Protein AF-X1BVB8-F1 (afdb_monomer_lite)

InterPro domains:
  IPR007484 Peptidase M28 [PF04389] (2-59)
  IPR045175 Peptidase M28 family [PTHR12147] (2-57)

Radius of gyration: 13.83 Å; chains: 1; bounding box: 24×27×37 Å

pLDDT: mean 87.67, std 13.31, range [43.97, 98.5]

Sequence (72 aa):
PQEIVIIGAHYDSATGSPGGNDNGSGVSAVLELSHLCLKSDTGRTIKFIAFVNEEPPFYLSGNSAQLYRYQI

Structure (mmCIF, N/CA/C/O backbone):
data_AF-X1BVB8-F1
#
_entry.id   AF-X1BVB8-F1
#
loop_
_atom_site.group_PDB
_atom_site.id
_atom_site.type_symbol
_atom_site.label_atom_id
_atom_site.label_alt_id
_atom_site.label_comp_id
_atom_site.label_asym_id
_atom_site.label_entity_id
_atom_site.label_seq_id
_atom_site.pdbx_PDB_ins_code
_atom_site.Cartn_x
_atom_site.Cartn_y
_atom_site.Cartn_z
_atom_site.occupancy
_atom_site.B_iso_or_equiv
_atom_site.auth_seq_id
_atom_site.auth_comp_id
_atom_site.auth_asym_id
_atom_site.auth_atom_id
_atom_site.pdbx_PDB_model_num
ATOM 1 N N . PRO A 1 1 ? -8.995 12.345 16.730 1.00 65.06 1 PRO A N 1
ATOM 2 C CA . PRO A 1 1 ? -7.686 12.028 17.355 1.00 65.06 1 PRO A CA 1
ATOM 3 C C . PRO A 1 1 ? -6.607 12.982 16.829 1.00 65.06 1 PRO A C 1
ATOM 5 O O . PRO A 1 1 ? -6.700 13.377 15.671 1.00 65.06 1 PRO A O 1
ATOM 8 N N . GLN A 1 2 ? -5.644 13.384 17.663 1.00 80.69 2 GLN A N 1
ATOM 9 C CA . GLN A 1 2 ? -4.576 14.329 17.294 1.00 80.69 2 GLN A CA 1
ATOM 10 C C . GLN A 1 2 ? -3.461 13.678 16.458 1.00 80.69 2 GLN A C 1
ATOM 12 O O . GLN A 1 2 ? -2.756 14.375 15.736 1.00 80.69 2 GLN A O 1
ATOM 17 N N . GLU A 1 3 ? -3.327 12.351 16.524 1.00 88.31 3 GLU A N 1
ATOM 18 C CA . GLU A 1 3 ? -2.310 11.583 15.804 1.00 88.31 3 GLU A CA 1
ATOM 19 C C . GLU A 1 3 ? -2.945 10.720 14.706 1.00 88.31 3 GLU A C 1
ATOM 21 O O . GLU A 1 3 ? -3.971 10.062 14.923 1.00 88.31 3 GLU A O 1
ATOM 26 N N . ILE A 1 4 ? -2.308 10.715 13.533 1.00 91.75 4 ILE A N 1
ATOM 27 C CA . ILE A 1 4 ? -2.663 9.878 12.386 1.00 91.75 4 ILE A CA 1
ATOM 28 C C . ILE A 1 4 ? -1.500 8.926 12.116 1.00 91.75 4 ILE A C 1
ATOM 30 O O . ILE A 1 4 ? -0.364 9.365 11.947 1.00 91.75 4 ILE A O 1
ATOM 34 N N . VAL A 1 5 ? -1.794 7.631 12.042 1.00 92.88 5 VAL A N 1
ATOM 35 C CA . VAL A 1 5 ? -0.849 6.601 11.598 1.00 92.88 5 VAL A CA 1
ATOM 36 C C . VAL A 1 5 ? -1.184 6.240 10.157 1.00 92.88 5 VAL A C 1
ATOM 38 O O . VAL A 1 5 ? -2.330 5.915 9.852 1.00 92.88 5 VAL A O 1
ATOM 41 N N . ILE A 1 6 ? -0.196 6.297 9.268 1.00 94.44 6 ILE A N 1
ATOM 42 C CA . ILE A 1 6 ? -0.345 5.846 7.882 1.00 94.44 6 ILE A CA 1
ATOM 43 C C . ILE A 1 6 ? 0.314 4.478 7.750 1.00 94.44 6 ILE A C 1
ATOM 45 O O . ILE A 1 6 ? 1.473 4.304 8.121 1.00 94.44 6 ILE A O 1
ATOM 49 N N . ILE A 1 7 ? -0.432 3.526 7.201 1.00 95.56 7 ILE A N 1
ATOM 50 C CA . ILE A 1 7 ? 0.074 2.225 6.769 1.00 95.56 7 ILE A CA 1
ATOM 51 C C . ILE A 1 7 ? -0.152 2.170 5.263 1.00 95.56 7 ILE A C 1
ATOM 53 O O . ILE A 1 7 ? -1.280 2.348 4.804 1.00 95.56 7 ILE A O 1
ATOM 57 N N . GLY A 1 8 ? 0.900 1.957 4.480 1.00 95.94 8 GLY A N 1
ATOM 58 C CA . GLY A 1 8 ? 0.751 1.955 3.034 1.00 95.94 8 GLY A CA 1
ATOM 59 C C . GLY A 1 8 ? 1.806 1.165 2.288 1.00 95.94 8 GLY A C 1
ATOM 60 O O . GLY A 1 8 ? 2.852 0.818 2.831 1.00 95.94 8 GLY A O 1
ATOM 61 N N . ALA A 1 9 ? 1.476 0.896 1.033 1.00 97.06 9 ALA A N 1
ATOM 62 C CA . ALA A 1 9 ? 2.285 0.214 0.031 1.00 97.06 9 ALA A CA 1
ATOM 63 C C . ALA A 1 9 ? 1.961 0.830 -1.335 1.00 97.06 9 ALA A C 1
ATOM 65 O O . ALA A 1 9 ? 0.901 1.441 -1.479 1.00 97.06 9 ALA A O 1
ATOM 66 N N . HIS A 1 10 ? 2.834 0.702 -2.330 1.00 96.00 10 HIS A N 1
ATOM 67 C CA . HIS A 1 10 ? 2.491 1.112 -3.695 1.00 96.00 10 HIS A CA 1
ATOM 68 C C . HIS A 1 10 ? 1.907 -0.060 -4.480 1.00 96.00 10 HIS A C 1
ATOM 70 O O . HIS A 1 10 ? 2.226 -1.213 -4.200 1.00 96.00 10 HIS A O 1
ATOM 76 N N . TYR A 1 11 ? 1.007 0.233 -5.416 1.00 95.69 11 TYR A N 1
ATOM 77 C CA . TYR A 1 11 ? 0.332 -0.802 -6.205 1.00 95.69 11 TYR A CA 1
ATOM 78 C C . TYR A 1 11 ? 0.839 -0.901 -7.648 1.00 95.69 11 TYR A C 1
ATOM 80 O O . TYR A 1 11 ? 0.451 -1.831 -8.355 1.00 95.69 11 TYR A O 1
ATOM 88 N N . ASP A 1 12 ? 1.656 0.050 -8.104 1.00 94.69 12 ASP A N 1
ATOM 89 C CA . ASP A 1 12 ? 2.340 -0.028 -9.391 1.00 94.69 12 ASP A CA 1
ATOM 90 C C . ASP A 1 12 ? 3.561 -0.955 -9.329 1.00 94.69 12 ASP A C 1
ATOM 92 O O . ASP A 1 12 ? 4.077 -1.246 -8.252 1.00 94.69 12 ASP A O 1
ATOM 96 N N . SER A 1 13 ? 3.993 -1.433 -10.498 1.00 95.56 13 SER A N 1
ATOM 97 C CA . SER A 1 13 ? 5.120 -2.354 -10.663 1.00 95.56 13 SER A CA 1
ATOM 98 C C . SER A 1 13 ? 5.967 -1.968 -11.873 1.00 95.56 13 SER A C 1
ATOM 100 O O . SER A 1 13 ? 5.428 -1.507 -12.887 1.00 95.56 13 SER A O 1
ATOM 102 N N . ALA A 1 14 ? 7.267 -2.252 -11.828 1.00 93.88 14 ALA A N 1
ATOM 103 C CA . ALA A 1 14 ? 8.163 -2.057 -12.961 1.00 93.88 14 ALA A CA 1
ATOM 104 C C . ALA A 1 14 ? 7.711 -2.810 -14.230 1.00 93.88 14 ALA A C 1
ATOM 106 O O . ALA A 1 14 ? 7.126 -3.897 -14.190 1.00 93.88 14 ALA A O 1
ATOM 107 N N . THR A 1 15 ? 8.054 -2.261 -15.398 1.00 93.19 15 THR A N 1
ATOM 108 C CA . THR A 1 15 ? 7.780 -2.913 -16.690 1.00 93.19 15 THR A CA 1
ATOM 109 C C . THR A 1 15 ? 8.484 -4.269 -16.774 1.00 93.19 15 THR A C 1
ATOM 111 O O . THR A 1 15 ? 9.688 -4.369 -16.555 1.00 93.19 15 THR A O 1
ATOM 114 N N . GLY A 1 16 ? 7.737 -5.318 -17.129 1.00 95.69 16 GLY A N 1
ATOM 115 C CA . GLY A 1 16 ? 8.254 -6.689 -17.199 1.00 95.69 16 GLY A CA 1
ATOM 116 C C . GLY A 1 16 ? 8.253 -7.435 -15.860 1.00 95.69 16 GLY A C 1
ATOM 117 O O . GLY A 1 16 ? 8.566 -8.624 -15.840 1.00 95.69 16 GLY A O 1
ATOM 118 N N . SER A 1 17 ? 7.857 -6.780 -14.764 1.00 96.06 17 SER A N 1
ATOM 119 C CA . SER A 1 17 ? 7.621 -7.422 -13.472 1.00 96.06 17 SER A CA 1
ATOM 120 C C . SER A 1 17 ? 6.134 -7.751 -13.301 1.00 96.06 17 SER A C 1
ATOM 122 O O . SER A 1 17 ? 5.289 -6.900 -13.569 1.00 96.06 17 SER A O 1
ATOM 124 N N . PRO A 1 18 ? 5.778 -8.953 -12.813 1.00 96.44 18 PRO A N 1
ATOM 125 C CA . PRO A 1 18 ? 4.411 -9.249 -12.389 1.00 96.44 18 PRO A CA 1
ATOM 126 C C . PRO A 1 18 ? 4.022 -8.554 -11.071 1.00 96.44 18 PRO A C 1
ATOM 128 O O . PRO A 1 18 ? 2.877 -8.673 -10.648 1.00 96.44 18 PRO A O 1
ATOM 131 N N . GLY A 1 19 ? 4.958 -7.882 -10.388 1.00 97.56 19 GLY A N 1
ATOM 132 C CA . GLY A 1 19 ? 4.668 -7.049 -9.216 1.00 97.56 19 GLY A CA 1
ATOM 133 C C . GLY A 1 19 ? 4.301 -7.803 -7.932 1.00 97.56 19 GLY A C 1
ATOM 134 O O . GLY A 1 19 ? 3.768 -7.219 -6.995 1.00 97.56 19 GLY A O 1
ATOM 135 N N . GLY A 1 20 ? 4.549 -9.117 -7.870 1.00 97.81 20 GLY A N 1
ATOM 136 C CA . GLY A 1 20 ? 4.072 -9.962 -6.770 1.00 97.81 20 GLY A CA 1
ATOM 137 C C . GLY A 1 20 ? 4.637 -9.572 -5.401 1.00 97.81 20 GLY A C 1
ATOM 138 O O . GLY A 1 20 ? 3.877 -9.368 -4.461 1.00 97.81 20 GLY A O 1
ATOM 139 N N . ASN A 1 21 ? 5.963 -9.457 -5.285 1.00 97.44 21 ASN A N 1
ATOM 140 C CA . ASN A 1 21 ? 6.609 -9.027 -4.039 1.00 97.44 21 ASN A CA 1
ATOM 141 C C . ASN A 1 21 ? 6.958 -7.534 -4.018 1.00 97.44 21 ASN A C 1
ATOM 143 O O . ASN A 1 21 ? 7.094 -6.973 -2.941 1.00 97.44 21 ASN A O 1
ATOM 147 N N . ASP A 1 22 ? 7.091 -6.916 -5.190 1.00 96.44 22 ASP A N 1
ATOM 148 C CA . ASP A 1 22 ? 7.348 -5.486 -5.352 1.00 96.44 22 ASP A CA 1
ATOM 149 C C . ASP A 1 22 ? 6.211 -4.873 -6.187 1.00 96.44 22 ASP A C 1
ATOM 151 O O . ASP A 1 22 ? 6.238 -4.933 -7.414 1.00 96.44 22 ASP A O 1
ATOM 155 N N . ASN A 1 23 ? 5.102 -4.452 -5.570 1.00 96.75 23 ASN A N 1
ATOM 156 C CA . ASN A 1 23 ? 4.834 -4.483 -4.120 1.00 96.75 23 ASN A CA 1
ATOM 157 C C . ASN A 1 23 ? 3.433 -5.008 -3.766 1.00 96.75 23 ASN A C 1
ATOM 159 O O . ASN A 1 23 ? 2.790 -4.598 -2.794 1.00 96.75 23 ASN A O 1
ATOM 163 N N . GLY A 1 24 ? 2.957 -5.984 -4.546 1.00 98.12 24 GLY A N 1
ATOM 164 C CA . GLY A 1 24 ? 1.688 -6.676 -4.312 1.00 98.12 24 GLY A CA 1
ATOM 165 C C . GLY A 1 24 ? 1.594 -7.342 -2.934 1.00 98.12 24 GLY A C 1
ATOM 166 O O . GLY A 1 24 ? 0.513 -7.383 -2.340 1.00 98.12 24 GLY A O 1
ATOM 167 N N . SER A 1 25 ? 2.715 -7.805 -2.374 1.00 98.50 25 SER A N 1
ATOM 168 C CA . SER A 1 25 ? 2.785 -8.336 -1.008 1.00 98.50 25 SER A CA 1
ATOM 169 C C . SER A 1 25 ? 2.507 -7.248 0.035 1.00 98.50 25 SER A C 1
ATOM 171 O O . SER A 1 25 ? 1.714 -7.475 0.952 1.00 98.50 25 SER A O 1
ATOM 173 N N . GLY A 1 26 ? 3.057 -6.043 -0.140 1.00 98.25 26 GLY A N 1
ATOM 174 C CA . GLY A 1 26 ? 2.755 -4.883 0.696 1.00 98.25 26 GLY A CA 1
ATOM 175 C C . GLY A 1 26 ? 1.289 -4.467 0.604 1.00 98.25 26 GLY A C 1
ATOM 176 O O . GLY A 1 26 ? 0.645 -4.266 1.634 1.00 98.25 26 GLY A O 1
ATOM 177 N N . VAL A 1 27 ? 0.719 -4.410 -0.605 1.00 98.19 27 VAL A N 1
ATOM 178 C CA . VAL A 1 27 ? -0.717 -4.116 -0.797 1.00 98.19 27 VAL A CA 1
ATOM 179 C C . VAL A 1 27 ? -1.591 -5.163 -0.105 1.00 98.19 27 VAL A C 1
ATOM 181 O O . VAL A 1 27 ? -2.560 -4.812 0.569 1.00 98.19 27 VAL A O 1
ATOM 184 N N . SER A 1 28 ? -1.220 -6.441 -0.201 1.00 98.50 28 SER A N 1
ATOM 185 C CA . SER A 1 28 ? -1.926 -7.529 0.486 1.00 98.50 28 SER A CA 1
ATOM 186 C C . SER A 1 28 ? -1.902 -7.343 2.007 1.00 98.50 28 SER A C 1
ATOM 188 O O . SER A 1 28 ? -2.935 -7.489 2.661 1.00 98.50 28 SER A O 1
ATOM 190 N N . ALA A 1 29 ? -0.758 -6.946 2.573 1.00 98.44 29 ALA A N 1
ATOM 191 C CA . ALA A 1 29 ? -0.638 -6.647 3.998 1.00 98.44 29 ALA A CA 1
ATOM 192 C C . ALA A 1 29 ? -1.470 -5.421 4.417 1.00 98.44 29 ALA A C 1
ATOM 194 O O . ALA A 1 29 ? -2.115 -5.457 5.463 1.00 98.44 29 ALA A O 1
ATOM 195 N N . VAL A 1 30 ? -1.506 -4.355 3.607 1.00 98.25 30 VAL A N 1
ATOM 196 C CA . VAL A 1 30 ? -2.340 -3.165 3.867 1.00 98.25 30 VAL A CA 1
ATOM 197 C C . VAL A 1 30 ? -3.820 -3.546 3.946 1.00 98.25 30 VAL A C 1
ATOM 199 O O . VAL A 1 30 ? -4.507 -3.138 4.884 1.00 98.25 30 VAL A O 1
ATOM 202 N N . LEU A 1 31 ? -4.306 -4.348 2.994 1.00 98.12 31 LEU A N 1
ATOM 203 C CA . LEU A 1 31 ? -5.696 -4.804 2.967 1.00 98.12 31 LEU A CA 1
ATOM 204 C C . LEU A 1 31 ? -6.026 -5.683 4.176 1.00 98.12 31 LEU A C 1
ATOM 206 O O . LEU A 1 31 ? -7.025 -5.430 4.851 1.00 98.12 31 LEU A O 1
ATOM 210 N N . GLU A 1 32 ? -5.175 -6.654 4.504 1.00 98.12 32 GLU A N 1
ATOM 211 C CA . GLU A 1 32 ? -5.409 -7.535 5.651 1.00 98.12 32 GLU A CA 1
ATOM 212 C C . GLU A 1 32 ? -5.388 -6.772 6.982 1.00 98.12 32 GLU A C 1
ATOM 214 O O . GLU A 1 32 ? -6.294 -6.916 7.803 1.00 98.12 32 GLU A O 1
ATOM 219 N N . LEU A 1 33 ? -4.417 -5.878 7.185 1.00 96.75 33 LEU A N 1
ATOM 220 C CA . LEU A 1 33 ? -4.372 -5.045 8.388 1.00 96.75 33 LEU A CA 1
ATOM 221 C C . LEU A 1 33 ? -5.604 -4.141 8.493 1.00 96.75 33 LEU A C 1
ATOM 223 O O . LEU A 1 33 ? -6.152 -3.990 9.585 1.00 96.75 33 LEU A O 1
ATOM 227 N N . SER A 1 34 ? -6.085 -3.590 7.373 1.00 96.00 34 SER A N 1
ATOM 228 C CA . SER A 1 34 ? -7.321 -2.801 7.364 1.00 96.00 34 SER A CA 1
ATOM 229 C C . SER A 1 34 ? -8.527 -3.624 7.815 1.00 96.00 34 SER A C 1
ATOM 231 O O . SER A 1 34 ? -9.327 -3.144 8.618 1.00 96.00 34 SER A O 1
ATOM 233 N N . HIS A 1 35 ? -8.617 -4.886 7.381 1.00 95.69 35 HIS A N 1
ATOM 234 C CA . HIS A 1 35 ? -9.682 -5.798 7.779 1.00 95.69 35 HIS A CA 1
ATOM 235 C C . HIS A 1 35 ? -9.613 -6.130 9.275 1.00 95.69 35 HIS A C 1
ATOM 237 O O . HIS A 1 35 ? -10.630 -6.079 9.972 1.00 95.69 35 HIS A O 1
ATOM 243 N N . LEU A 1 36 ? -8.418 -6.428 9.789 1.00 95.06 36 LEU A N 1
ATOM 244 C CA . LEU A 1 36 ? -8.207 -6.739 11.204 1.00 95.06 36 LEU A CA 1
ATOM 245 C C . LEU A 1 36 ? -8.499 -5.535 12.108 1.00 95.06 36 LEU A C 1
ATOM 247 O O . LEU A 1 36 ? -9.099 -5.691 13.173 1.00 95.06 36 LEU A O 1
ATOM 251 N N . CYS A 1 37 ? -8.137 -4.324 11.678 1.00 94.31 37 CYS A N 1
ATOM 252 C CA . CYS A 1 37 ? -8.377 -3.103 12.444 1.00 94.31 37 CYS A CA 1
ATOM 253 C C . CYS A 1 37 ? -9.860 -2.727 12.569 1.00 94.31 37 CYS A C 1
ATOM 255 O O . CYS A 1 37 ? -10.201 -2.021 13.512 1.00 94.31 37 CYS A O 1
ATOM 257 N N . LEU A 1 38 ? -10.759 -3.238 11.716 1.00 89.94 38 LEU A N 1
ATOM 258 C CA . LEU A 1 38 ? -12.211 -3.046 11.889 1.00 89.94 38 LEU A CA 1
ATOM 259 C C . LEU A 1 38 ? -12.737 -3.615 13.215 1.00 89.94 38 LEU A C 1
ATOM 261 O O . LEU A 1 38 ? -13.793 -3.201 13.687 1.00 89.94 38 LEU A O 1
ATOM 265 N N . LYS A 1 39 ? -12.025 -4.583 13.801 1.00 89.69 39 LYS A N 1
ATOM 266 C CA . LYS A 1 39 ? -12.416 -5.274 15.038 1.00 89.69 39 LYS A CA 1
ATOM 267 C C . LYS A 1 39 ? -11.658 -4.772 16.271 1.00 89.69 39 LYS A C 1
ATOM 269 O O . LYS A 1 39 ? -11.814 -5.351 17.343 1.00 89.69 39 LYS A O 1
ATOM 274 N N . SER A 1 40 ? -10.853 -3.719 16.129 1.00 86.50 40 SER A N 1
ATOM 275 C CA . SER A 1 40 ? -9.937 -3.239 17.166 1.00 86.50 40 SER A CA 1
ATOM 276 C C . SER A 1 40 ? -10.179 -1.766 17.473 1.00 86.50 40 SER A C 1
ATOM 278 O O . SER A 1 40 ? 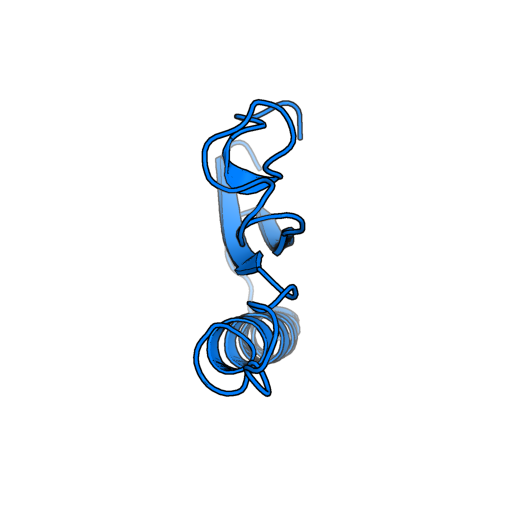-10.255 -0.945 16.562 1.00 86.50 40 SER A O 1
ATOM 280 N N . ASP A 1 41 ? -10.221 -1.406 18.757 1.00 87.88 41 ASP A N 1
ATOM 281 C CA . ASP A 1 41 ? -10.075 -0.007 19.160 1.00 87.88 41 ASP A CA 1
ATOM 282 C C . ASP A 1 41 ? -8.585 0.339 19.186 1.00 87.88 41 ASP A C 1
ATOM 284 O O . ASP A 1 41 ? -7.815 -0.157 20.008 1.00 87.88 41 ASP A O 1
ATOM 288 N N . THR A 1 42 ? -8.162 1.142 18.218 1.00 86.94 42 THR A N 1
ATOM 289 C CA . THR A 1 42 ? -6.748 1.465 18.004 1.00 86.94 42 THR A CA 1
ATOM 290 C C . THR A 1 42 ? -6.312 2.714 18.769 1.00 86.94 42 THR A C 1
ATOM 292 O O . THR A 1 42 ? -5.123 3.038 18.776 1.00 86.94 42 THR A O 1
ATOM 295 N N . GLY A 1 43 ? -7.247 3.452 19.383 1.00 90.62 43 GLY A N 1
ATOM 296 C CA . GLY A 1 43 ? -6.972 4.716 20.078 1.00 90.62 43 GLY A CA 1
ATOM 297 C C . GLY A 1 43 ? -6.420 5.842 19.187 1.00 90.62 43 GLY A C 1
ATOM 298 O O . GLY A 1 43 ? -6.094 6.920 19.686 1.00 90.62 43 GLY A O 1
ATOM 299 N N . ARG A 1 44 ? -6.298 5.623 17.871 1.00 90.25 44 ARG A N 1
ATOM 300 C CA . ARG A 1 44 ? -5.700 6.543 16.893 1.00 90.25 44 ARG A CA 1
ATOM 301 C C . ARG A 1 44 ? -6.451 6.481 15.568 1.00 90.25 44 ARG A C 1
ATOM 303 O O . ARG A 1 44 ? -7.119 5.501 15.261 1.00 90.25 44 ARG A O 1
ATOM 310 N N . THR A 1 45 ? -6.319 7.519 14.746 1.00 92.06 45 THR A N 1
ATOM 311 C CA . THR A 1 45 ? -6.782 7.429 13.356 1.00 92.06 45 THR A CA 1
ATOM 312 C C . THR A 1 45 ? -5.739 6.663 12.550 1.00 92.06 45 THR A C 1
ATOM 314 O O . THR A 1 45 ? -4.593 7.103 12.475 1.00 92.06 45 THR A O 1
ATOM 317 N N . ILE A 1 46 ? -6.128 5.556 11.915 1.00 94.06 46 ILE A N 1
ATOM 318 C CA . ILE A 1 46 ? -5.266 4.831 10.973 1.00 94.06 46 ILE A CA 1
ATOM 319 C C . ILE A 1 46 ? -5.767 5.070 9.547 1.00 94.06 46 ILE A C 1
ATOM 321 O O . ILE A 1 46 ? -6.948 4.872 9.262 1.00 94.06 46 ILE A O 1
ATOM 325 N N . LYS A 1 47 ? -4.874 5.500 8.652 1.00 94.12 47 LYS A N 1
ATOM 326 C CA . LYS A 1 47 ? -5.129 5.617 7.212 1.00 94.12 47 LYS A CA 1
ATOM 327 C C . LYS A 1 47 ? -4.373 4.510 6.480 1.00 94.12 47 LYS A C 1
ATOM 329 O O . LYS A 1 47 ? -3.145 4.474 6.513 1.00 94.12 47 LYS A O 1
ATOM 334 N N . PHE A 1 48 ? -5.117 3.639 5.809 1.00 96.12 48 PHE A N 1
ATOM 335 C CA . PHE A 1 48 ? -4.578 2.610 4.924 1.00 96.12 48 PHE A CA 1
ATOM 336 C C . PHE A 1 48 ? -4.527 3.167 3.500 1.00 96.12 48 PHE A C 1
ATOM 338 O O . PHE A 1 48 ? -5.566 3.569 2.976 1.00 96.12 48 PHE A O 1
ATOM 345 N N . ILE A 1 49 ? -3.337 3.258 2.897 1.00 95.62 49 ILE A N 1
ATOM 346 C CA . ILE A 1 49 ? -3.137 3.953 1.614 1.00 95.62 49 ILE A CA 1
ATOM 347 C C . ILE A 1 49 ? -2.378 3.065 0.626 1.00 95.62 49 ILE A C 1
ATOM 349 O O . ILE A 1 49 ? -1.290 2.578 0.927 1.00 95.62 49 ILE A O 1
ATOM 353 N N . ALA A 1 50 ? -2.938 2.907 -0.574 1.00 95.69 50 ALA A N 1
ATOM 354 C CA . ALA A 1 50 ? -2.233 2.365 -1.729 1.00 95.69 50 ALA A CA 1
ATOM 355 C C . ALA A 1 50 ? -1.675 3.527 -2.572 1.00 95.69 50 ALA A C 1
ATOM 357 O O . ALA A 1 50 ? -2.438 4.311 -3.139 1.00 95.69 50 ALA A O 1
ATOM 358 N N . PHE A 1 51 ? -0.353 3.669 -2.615 1.00 94.38 51 PHE A N 1
ATOM 359 C CA . PHE A 1 51 ? 0.348 4.733 -3.335 1.00 94.38 51 PHE A CA 1
ATOM 360 C C . PHE A 1 51 ? 0.543 4.380 -4.816 1.00 94.38 51 PHE A C 1
ATOM 362 O O . PHE A 1 51 ? 0.621 3.211 -5.180 1.00 94.38 51 PHE A O 1
ATOM 369 N N . VAL A 1 52 ? 0.620 5.401 -5.667 1.00 91.38 52 VAL A N 1
ATOM 370 C CA . VAL A 1 52 ? 0.876 5.271 -7.110 1.00 91.38 52 VAL A CA 1
ATOM 371 C C . VAL A 1 52 ? 2.255 5.837 -7.460 1.00 91.38 52 VAL A C 1
ATOM 373 O O . VAL A 1 52 ? 2.770 6.688 -6.729 1.00 91.38 52 VAL A O 1
ATOM 376 N N . ASN A 1 53 ? 2.805 5.457 -8.614 1.00 91.94 53 ASN A N 1
ATOM 377 C CA . ASN A 1 53 ? 4.018 6.047 -9.186 1.00 91.94 53 ASN A CA 1
ATOM 378 C C . ASN A 1 53 ? 5.243 5.916 -8.267 1.00 91.94 53 ASN A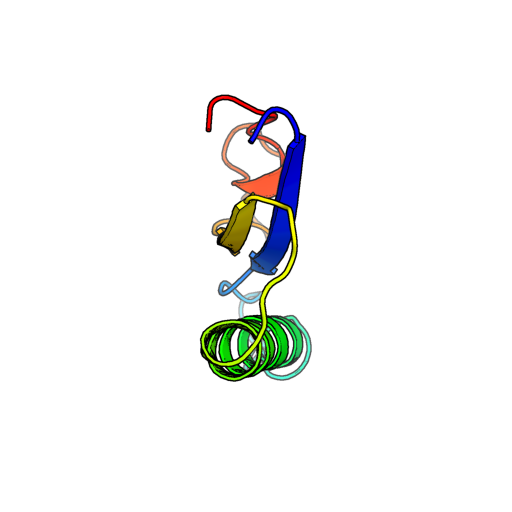 C 1
ATOM 380 O O . ASN A 1 53 ? 6.024 6.864 -8.117 1.00 91.94 53 ASN A O 1
ATOM 384 N N . GLU A 1 54 ? 5.390 4.780 -7.594 1.00 90.88 54 GLU A N 1
ATOM 385 C CA . GLU A 1 54 ? 6.668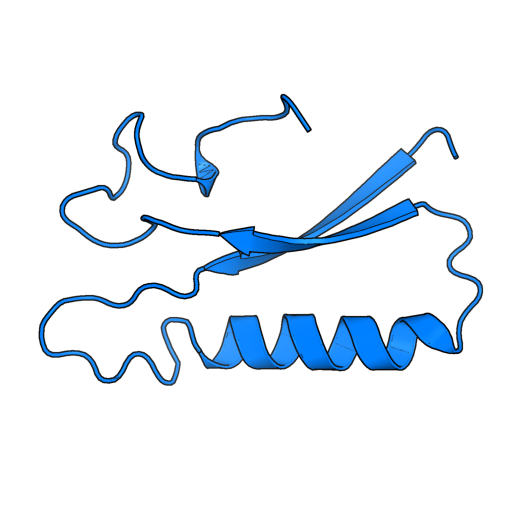 4.453 -6.970 1.00 90.88 54 GLU A CA 1
ATOM 386 C C . GLU A 1 54 ? 7.689 4.124 -8.058 1.00 90.88 54 GLU A C 1
ATOM 388 O O . GLU A 1 54 ? 8.762 4.711 -8.069 1.00 90.88 54 GLU A O 1
ATOM 393 N N . GLU A 1 55 ? 7.307 3.332 -9.052 1.00 90.56 55 GLU A N 1
ATOM 394 C CA . GLU A 1 55 ? 8.237 2.734 -10.000 1.00 90.56 55 GLU A CA 1
ATOM 395 C C . GLU A 1 55 ? 8.682 3.713 -11.110 1.00 90.56 55 GLU A C 1
ATOM 397 O O . GLU A 1 55 ? 8.039 4.744 -11.384 1.00 90.56 55 GLU A O 1
ATOM 402 N N . PRO A 1 56 ? 9.797 3.431 -11.815 1.00 86.75 56 PRO A N 1
ATOM 403 C CA . PRO A 1 56 ? 10.192 4.183 -13.000 1.00 86.75 56 PRO A CA 1
ATOM 404 C C . PRO A 1 56 ? 9.078 4.224 -14.064 1.00 86.75 56 PRO A C 1
ATOM 406 O O . PRO A 1 56 ? 8.390 3.227 -14.288 1.00 86.75 56 PRO A O 1
ATOM 409 N N . PRO A 1 57 ? 8.920 5.351 -14.784 1.00 85.12 57 PRO A N 1
ATOM 410 C CA . PRO A 1 57 ? 9.813 6.515 -14.837 1.00 85.12 57 PRO A CA 1
ATOM 411 C C . PRO A 1 57 ? 9.544 7.581 -13.760 1.00 85.12 57 PRO A C 1
ATOM 413 O O . PRO A 1 57 ? 10.148 8.652 -13.808 1.00 85.12 57 PRO A O 1
ATOM 416 N N . PHE A 1 58 ? 8.626 7.335 -12.823 1.00 80.00 58 PHE A N 1
ATOM 417 C CA . PHE A 1 58 ? 8.188 8.343 -11.854 1.00 80.00 58 PHE A CA 1
ATOM 418 C C . PHE A 1 58 ? 8.928 8.277 -10.517 1.00 80.00 58 PHE A C 1
ATOM 420 O O . PHE A 1 58 ? 8.856 9.251 -9.759 1.00 80.00 58 PHE A O 1
ATOM 427 N N . TYR A 1 59 ? 9.667 7.196 -10.260 1.00 76.44 59 TYR A N 1
ATOM 428 C CA . TYR A 1 59 ? 10.529 7.037 -9.089 1.00 76.44 59 TYR A CA 1
ATOM 429 C C . TYR A 1 59 ? 11.362 8.294 -8.808 1.00 76.44 59 TYR A C 1
ATOM 431 O O . TYR A 1 59 ? 12.034 8.834 -9.689 1.00 76.44 59 TYR A O 1
ATOM 439 N N . LEU A 1 60 ? 11.282 8.781 -7.566 1.00 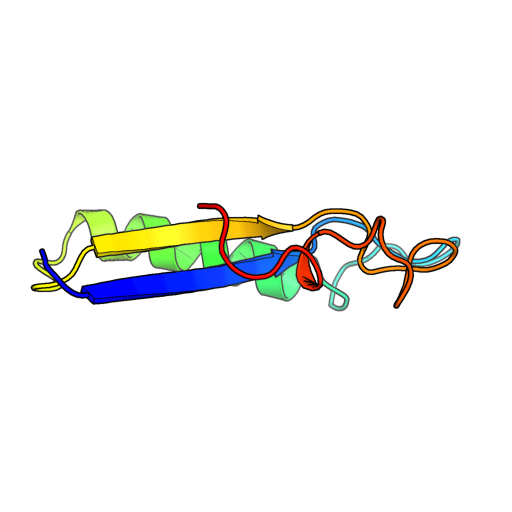70.62 60 LEU A N 1
ATOM 440 C CA . LEU A 1 60 ? 11.946 9.993 -7.062 1.00 70.62 60 LEU A CA 1
ATOM 441 C C . LEU A 1 60 ? 11.642 11.306 -7.812 1.00 70.62 60 LEU A C 1
ATOM 443 O O . LEU A 1 60 ? 12.251 12.339 -7.525 1.00 70.62 60 LEU A O 1
ATOM 447 N N . SER A 1 61 ? 10.683 11.306 -8.738 1.00 75.62 61 SER A N 1
ATOM 448 C CA . SER A 1 61 ? 10.170 12.527 -9.357 1.00 75.62 61 SER A CA 1
ATOM 449 C C . SER A 1 61 ? 9.116 13.187 -8.464 1.00 75.62 61 SER A C 1
ATOM 451 O O . SER A 1 61 ? 8.497 12.540 -7.619 1.00 75.62 61 SER A O 1
ATOM 453 N N . GLY A 1 62 ? 8.818 14.466 -8.707 1.00 74.12 62 GLY A N 1
ATOM 454 C CA . GLY A 1 62 ? 7.707 15.156 -8.037 1.00 74.12 62 GLY A CA 1
ATOM 455 C C . GLY A 1 62 ? 6.323 14.535 -8.283 1.00 74.12 62 GLY A C 1
ATOM 456 O O . GLY A 1 62 ? 5.370 14.962 -7.645 1.00 74.12 62 GLY A O 1
ATOM 457 N N . ASN A 1 63 ? 6.215 13.543 -9.176 1.00 72.56 63 ASN A N 1
ATOM 458 C CA . ASN A 1 63 ? 4.988 12.806 -9.475 1.00 72.56 63 ASN A CA 1
ATOM 459 C C . ASN A 1 63 ? 4.862 11.482 -8.697 1.00 72.56 63 ASN A C 1
ATOM 461 O O . ASN A 1 63 ? 3.863 10.779 -8.873 1.00 72.56 63 ASN A O 1
ATOM 465 N N . SER A 1 64 ? 5.847 11.124 -7.863 1.00 74.25 64 SER A N 1
ATOM 466 C CA . SER A 1 64 ? 5.774 9.929 -7.018 1.00 74.25 64 SER A CA 1
ATOM 467 C C . SER A 1 64 ? 4.867 10.172 -5.815 1.00 74.25 64 SER A C 1
ATOM 469 O O . SER A 1 64 ? 5.140 11.074 -5.018 1.00 74.25 64 SER A O 1
ATOM 471 N N . ALA A 1 65 ? 3.811 9.362 -5.642 1.00 75.06 65 ALA A N 1
ATOM 472 C CA . ALA A 1 65 ? 2.826 9.556 -4.570 1.00 75.06 65 ALA A CA 1
ATOM 473 C C . ALA A 1 65 ? 3.459 9.542 -3.166 1.00 75.06 65 ALA A C 1
ATOM 475 O O . ALA A 1 65 ? 2.982 10.237 -2.271 1.00 75.06 65 ALA A O 1
ATOM 476 N N . GLN A 1 66 ? 4.561 8.807 -2.985 1.00 66.00 66 GLN A N 1
ATOM 477 C CA . GLN A 1 66 ? 5.295 8.741 -1.716 1.00 66.00 66 GLN A CA 1
ATOM 478 C C . GLN A 1 66 ? 6.030 10.047 -1.372 1.00 66.00 66 GLN A C 1
ATOM 480 O O . GLN A 1 66 ? 6.285 10.331 -0.200 1.00 66.00 66 GLN A O 1
ATOM 485 N N . LEU A 1 67 ? 6.363 10.861 -2.381 1.00 61.62 67 LEU A N 1
ATOM 486 C CA . LEU A 1 67 ? 7.022 12.155 -2.203 1.00 61.62 67 LEU A CA 1
ATOM 487 C C . LEU A 1 67 ? 6.046 13.309 -1.966 1.00 61.62 67 LEU A C 1
ATOM 489 O O . LEU A 1 67 ? 6.489 14.364 -1.502 1.00 61.62 67 LEU A O 1
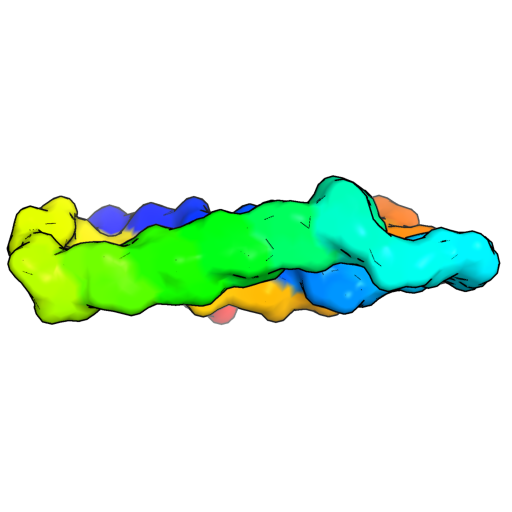ATOM 493 N N . TYR A 1 68 ? 4.738 13.121 -2.190 1.00 60.16 68 TYR A N 1
ATOM 494 C CA . TYR A 1 68 ? 3.712 14.074 -1.753 1.00 60.16 68 TYR A CA 1
ATOM 495 C C . TYR A 1 68 ? 3.583 14.008 -0.230 1.00 60.16 68 TYR A C 1
ATOM 497 O O . TYR A 1 68 ? 2.674 13.417 0.354 1.00 60.16 68 TYR A O 1
ATOM 505 N N . ARG A 1 69 ? 4.563 14.621 0.429 1.00 53.88 69 ARG A N 1
ATOM 506 C CA . ARG A 1 69 ? 4.630 14.780 1.871 1.00 53.88 69 ARG A CA 1
ATOM 50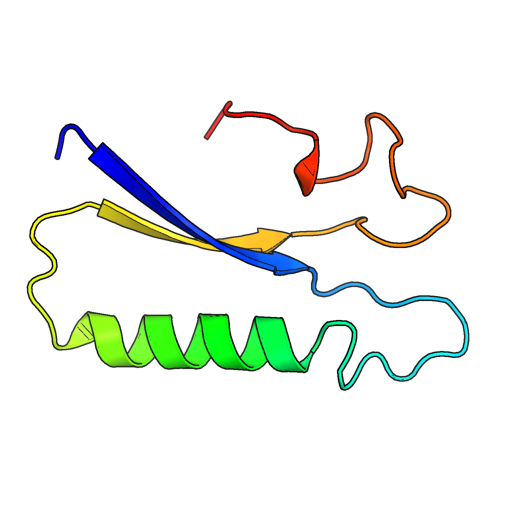7 C C . ARG A 1 69 ? 3.437 15.604 2.349 1.00 53.88 69 ARG A C 1
ATOM 509 O O . ARG A 1 69 ? 3.388 16.811 2.148 1.00 53.88 69 ARG A O 1
ATOM 516 N N . TYR A 1 70 ? 2.523 14.916 3.031 1.00 49.69 70 TYR A N 1
ATOM 517 C CA . TYR A 1 70 ? 1.598 15.451 4.033 1.00 49.69 70 TYR A CA 1
ATOM 518 C C . TYR A 1 70 ? 0.741 16.658 3.607 1.00 49.69 70 TYR A C 1
ATOM 520 O O . TYR A 1 70 ? 0.710 17.677 4.293 1.00 49.69 70 TYR A O 1
ATOM 528 N N . GLN A 1 71 ? -0.025 16.517 2.521 1.00 43.97 71 GLN A N 1
ATOM 529 C CA . GLN A 1 71 ? -1.255 17.306 2.309 1.00 43.97 71 GLN A CA 1
ATOM 530 C C . GLN A 1 71 ? -2.543 16.480 2.519 1.00 43.97 71 GLN A C 1
ATOM 532 O O . GLN A 1 71 ? -3.610 16.863 2.047 1.00 43.97 71 GLN A O 1
ATOM 537 N N . ILE A 1 72 ? -2.451 15.349 3.231 1.00 50.53 72 ILE A N 1
ATOM 538 C CA . ILE A 1 72 ? -3.581 14.477 3.608 1.00 50.53 72 ILE A CA 1
ATOM 539 C C . ILE A 1 72 ? -3.820 14.462 5.107 1.00 50.53 72 ILE A C 1
ATOM 541 O O . ILE A 1 72 ? -2.838 14.327 5.863 1.00 50.53 72 ILE A O 1
#

Organism: NCBI:txid412755

Foldseek 3Di:
DPDEAEQEAEDDDDPPDPCVVVPVVSVVVLVVVVVVCVVDDPVHHYHRDHWYQCDPPSNPHPPGRVPPPDPD

Secondary structure (DSSP, 8-state):
---EEEEEEE----TT---IIIIIHHHHHHHHHHHHHTTS--SSEEEEEEE---STTTTTSTT-GGGS-S--